Protein AF-A0A535X1U5-F1 (afdb_monomer_lite)

Foldseek 3Di:
DVCVVVPNLVVLLVVLVCCCVVPVLDLCVLQSLCVQLVSCVVVVNLVSNLVSLVSSCVNPVLSPSHPLCSLVSNLQSLLPDDDPVSLVSSVVSLVVSVVSPPDFLQSLLSSLVSQLSSCVVVVNLVSVQVSLVSSVVSQVDFAPDPVDRPHRHHDDDPVSNVVSVVSNVD

Secondary structure (DSSP, 8-state):
--SGGGT-HHHHHHHHHHHHHH-TTSHHHHHHHHHHHHHHHHTT-HHHHHHHHHHHHHH-TT-TTS-S-HHHHHHHHHHHSS-HHHHHHHHHHHHHHHHH----HHHHHHHHHHHHHHHHHTT-HHHHHHHHHHHHHHTT---SBTTBTTTT-----HHHHHHHHHHHH-

pLDDT: mean 93.16, std 9.83, range [46.88, 98.88]

Sequence (170 aa):
MALRDAGELGGAKELLNRVVSDYPKSMDSGFCLELLGDIGREEGSAEAAESNYREVISRWPDLNGTTGMVEVSLAEVLTESAGSDRHEEALRLLDSALKRGRMMNSDLFRWNIALAKVAEQLGDAETVSRAARTALSLTKVGPQFPRHPTVGLARPDAATVAWLEKAAAG

Structure (mmCIF, N/CA/C/O backbone):
data_AF-A0A535X1U5-F1
#
_entry.id   AF-A0A535X1U5-F1
#
loop_
_atom_site.group_PDB
_atom_site.id
_atom_site.type_symbol
_atom_site.label_atom_id
_atom_site.label_alt_id
_atom_site.label_comp_id
_atom_site.label_asym_id
_atom_site.label_entity_id
_atom_site.label_seq_id
_atom_site.pdbx_PDB_ins_code
_atom_site.Cartn_x
_atom_site.Cartn_y
_atom_site.Cartn_z
_atom_site.occupancy
_atom_site.B_iso_or_equiv
_atom_site.auth_seq_id
_atom_site.auth_comp_id
_atom_site.auth_asym_id
_atom_site.auth_atom_id
_atom_site.pdbx_PDB_model_num
ATOM 1 N N . MET A 1 1 ? -0.022 -12.589 -14.762 1.00 51.22 1 MET A N 1
ATOM 2 C CA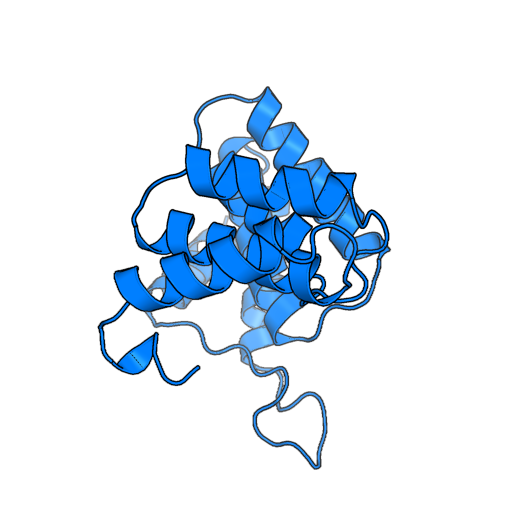 . MET A 1 1 ? 0.159 -13.401 -13.538 1.00 51.22 1 MET A CA 1
ATOM 3 C C . MET A 1 1 ? 0.252 -14.877 -13.917 1.00 51.22 1 MET A C 1
ATOM 5 O O . MET A 1 1 ? -0.724 -15.591 -13.800 1.00 51.22 1 MET A O 1
ATOM 9 N N . ALA A 1 2 ? 1.388 -15.306 -14.471 1.00 48.62 2 ALA A N 1
ATOM 10 C CA . ALA A 1 2 ? 1.659 -16.721 -14.779 1.00 48.62 2 ALA A CA 1
ATOM 11 C C . ALA A 1 2 ? 3.095 -17.107 -14.377 1.00 48.62 2 ALA A C 1
ATOM 13 O O . ALA A 1 2 ? 3.330 -18.219 -13.933 1.00 48.62 2 ALA A O 1
ATOM 14 N N . LEU A 1 3 ? 4.036 -16.154 -14.448 1.00 46.88 3 LEU A N 1
ATOM 15 C CA . LEU A 1 3 ? 5.414 -16.317 -13.962 1.00 46.88 3 LEU A CA 1
ATOM 16 C C . LEU A 1 3 ? 5.558 -16.073 -12.445 1.00 46.88 3 LEU A C 1
ATOM 18 O O . LEU A 1 3 ? 6.342 -16.753 -11.794 1.00 46.88 3 LEU A O 1
ATOM 22 N N . ARG A 1 4 ? 4.748 -15.162 -11.874 1.00 48.44 4 ARG A N 1
ATOM 23 C CA . ARG A 1 4 ? 4.672 -14.882 -10.422 1.00 48.44 4 ARG A CA 1
ATOM 24 C C . ARG A 1 4 ? 4.322 -16.133 -9.608 1.00 48.44 4 ARG A C 1
ATOM 26 O O . ARG A 1 4 ? 4.948 -16.395 -8.591 1.00 48.44 4 ARG A O 1
ATOM 33 N N . ASP A 1 5 ? 3.382 -16.933 -10.106 1.00 51.66 5 ASP A N 1
ATOM 34 C CA . ASP A 1 5 ? 2.904 -18.141 -9.421 1.00 51.66 5 ASP A CA 1
ATOM 35 C C . ASP A 1 5 ? 3.844 -19.348 -9.619 1.00 51.66 5 ASP A C 1
ATOM 37 O O . ASP A 1 5 ? 3.678 -20.374 -8.966 1.00 51.66 5 ASP A O 1
ATOM 41 N N . ALA A 1 6 ? 4.841 -19.231 -10.507 1.00 56.72 6 ALA A N 1
ATOM 42 C CA . ALA A 1 6 ? 5.782 -20.300 -10.845 1.00 56.72 6 ALA A CA 1
ATOM 43 C C . ALA A 1 6 ? 7.116 -20.228 -10.073 1.00 56.72 6 ALA A C 1
ATOM 45 O O . ALA A 1 6 ? 7.976 -21.077 -10.284 1.00 56.72 6 ALA A O 1
ATOM 46 N N . GLY A 1 7 ? 7.316 -19.230 -9.200 1.00 57.25 7 GLY A N 1
ATOM 47 C CA . GLY A 1 7 ? 8.591 -19.026 -8.494 1.00 57.25 7 GLY A CA 1
ATOM 48 C C . GLY A 1 7 ? 9.709 -18.429 -9.362 1.00 57.25 7 GLY A C 1
ATOM 49 O O . GLY A 1 7 ? 10.845 -18.319 -8.913 1.00 57.25 7 GLY A O 1
ATOM 50 N N . GLU A 1 8 ? 9.389 -17.987 -10.580 1.00 69.62 8 GLU A N 1
ATOM 51 C CA . GLU A 1 8 ? 10.330 -17.432 -11.564 1.00 69.62 8 GLU A CA 1
ATOM 52 C C . GLU A 1 8 ? 10.415 -15.897 -11.465 1.00 69.62 8 GLU A C 1
ATOM 54 O O . GLU A 1 8 ? 10.326 -15.173 -12.462 1.00 69.62 8 GLU A O 1
ATOM 59 N N . LEU A 1 9 ? 10.551 -15.371 -10.240 1.00 73.06 9 LEU A N 1
ATOM 60 C CA . LEU A 1 9 ? 10.621 -13.922 -9.995 1.00 73.06 9 LEU A CA 1
ATOM 61 C C . LEU A 1 9 ? 11.804 -13.276 -10.737 1.00 73.06 9 LEU A C 1
ATOM 63 O O . LEU A 1 9 ? 11.662 -12.179 -11.274 1.00 73.06 9 LEU A O 1
ATOM 67 N N . GLY A 1 10 ? 12.933 -13.984 -10.857 1.00 76.69 10 GLY A N 1
ATOM 68 C CA . GLY A 1 10 ? 14.096 -13.528 -11.624 1.00 76.69 10 GLY A CA 1
ATOM 69 C C . GLY A 1 10 ? 13.782 -13.305 -13.107 1.00 76.69 10 GLY A C 1
ATOM 70 O O . GLY A 1 10 ? 13.978 -12.203 -13.618 1.00 76.69 10 GLY A O 1
ATOM 71 N N . GLY A 1 11 ? 13.208 -14.309 -13.781 1.00 81.75 11 GLY A N 1
ATOM 72 C CA . GLY A 1 11 ? 12.826 -14.199 -15.194 1.00 81.75 11 GLY A CA 1
ATOM 73 C C . GLY A 1 11 ? 11.733 -13.154 -15.440 1.00 81.75 11 GLY A C 1
ATOM 74 O O . GLY A 1 11 ? 11.757 -12.447 -16.449 1.00 81.75 11 GLY A O 1
ATOM 75 N N . ALA A 1 12 ? 10.802 -12.984 -14.496 1.00 85.81 12 ALA A N 1
ATOM 76 C CA . ALA A 1 12 ? 9.814 -11.911 -14.559 1.00 85.81 12 ALA A CA 1
ATOM 77 C C . ALA A 1 12 ? 10.480 -10.524 -14.510 1.00 85.81 12 ALA A C 1
ATOM 79 O O . ALA A 1 12 ? 10.190 -9.684 -15.362 1.00 85.81 12 ALA A O 1
ATOM 80 N N . LYS A 1 13 ? 11.412 -10.292 -13.575 1.00 90.88 13 LYS A N 1
ATOM 81 C CA . LYS A 1 13 ? 12.150 -9.021 -13.478 1.00 90.88 13 LYS A CA 1
ATOM 82 C C . LYS A 1 13 ? 12.944 -8.723 -14.745 1.00 90.88 13 LYS A C 1
ATOM 84 O O . LYS A 1 13 ? 12.943 -7.580 -15.190 1.00 90.88 13 LYS A O 1
ATOM 89 N N . GLU A 1 14 ? 13.606 -9.712 -15.341 1.00 91.75 14 GLU A N 1
ATOM 90 C CA . GLU A 1 14 ? 14.359 -9.517 -16.590 1.00 91.75 14 GLU A CA 1
ATOM 91 C C . GLU A 1 14 ? 13.459 -9.048 -17.738 1.00 91.75 14 GLU A C 1
ATOM 93 O O . GLU A 1 14 ? 13.786 -8.082 -18.430 1.00 91.75 14 GLU A O 1
ATOM 98 N N . LEU A 1 15 ? 12.293 -9.678 -17.906 1.00 93.19 15 LEU A N 1
ATOM 99 C CA . LEU A 1 15 ? 11.327 -9.286 -18.932 1.00 93.19 15 LEU A CA 1
ATOM 100 C C . LEU A 1 15 ? 10.778 -7.875 -18.694 1.00 93.19 15 LEU A C 1
ATOM 102 O O . LEU A 1 15 ? 10.706 -7.087 -19.636 1.00 93.19 15 LEU A O 1
ATOM 106 N N . LEU A 1 16 ? 10.433 -7.539 -17.448 1.00 95.12 16 LEU A N 1
ATOM 107 C CA . LEU A 1 16 ? 9.940 -6.206 -17.090 1.00 95.12 16 LEU A CA 1
ATOM 108 C C . LEU A 1 16 ? 11.008 -5.132 -17.339 1.00 95.12 16 LEU A C 1
ATOM 110 O O . LEU A 1 16 ? 10.729 -4.134 -18.001 1.00 95.12 16 LEU A O 1
ATOM 114 N N . ASN A 1 17 ? 12.248 -5.365 -16.896 1.00 95.19 17 ASN A N 1
ATOM 115 C CA . ASN A 1 17 ? 13.371 -4.455 -17.138 1.00 95.19 17 ASN A CA 1
ATOM 116 C C . ASN A 1 17 ? 13.626 -4.243 -18.632 1.00 95.19 17 ASN A C 1
ATOM 118 O O . ASN A 1 17 ? 13.910 -3.126 -19.065 1.00 95.19 17 ASN A O 1
ATOM 122 N N . ARG A 1 18 ? 13.482 -5.297 -19.442 1.00 95.81 18 ARG A N 1
ATOM 123 C CA . ARG A 1 18 ? 13.617 -5.188 -20.893 1.00 95.81 18 ARG A CA 1
ATOM 124 C C . ARG A 1 18 ? 12.530 -4.306 -21.505 1.00 95.81 18 ARG A C 1
ATOM 126 O O . ARG A 1 18 ? 12.856 -3.476 -22.343 1.00 95.81 18 ARG A O 1
ATOM 133 N N . VAL A 1 19 ? 11.271 -4.419 -21.071 1.00 95.12 19 VAL A N 1
ATOM 134 C CA . VAL A 1 19 ? 10.199 -3.519 -21.543 1.00 95.12 19 VAL A CA 1
ATOM 135 C C . VAL A 1 19 ? 10.5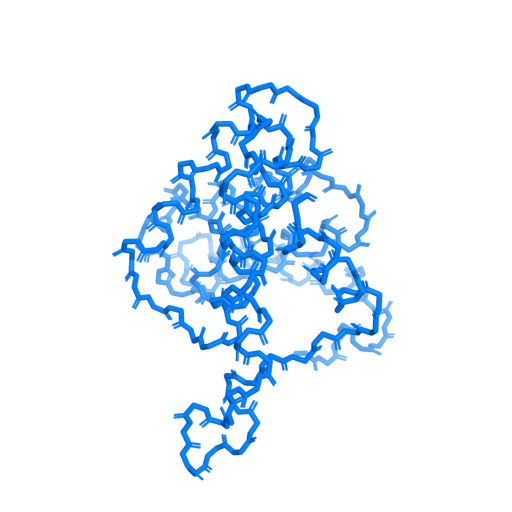11 -2.065 -21.186 1.00 95.12 19 VAL A C 1
ATOM 137 O O . VAL A 1 19 ? 10.402 -1.188 -22.043 1.00 95.12 19 VAL A O 1
ATOM 140 N N . VAL A 1 20 ? 10.956 -1.812 -19.953 1.00 95.38 20 VAL A N 1
ATOM 141 C CA . VAL A 1 20 ? 11.317 -0.464 -19.488 1.00 95.38 20 VAL A CA 1
ATOM 142 C C . VAL A 1 20 ? 12.496 0.117 -20.281 1.00 95.38 20 VAL A C 1
ATOM 144 O O . VAL A 1 20 ? 12.469 1.296 -20.633 1.00 95.38 20 VAL A O 1
ATOM 147 N N . SER A 1 21 ? 13.505 -0.696 -20.608 1.00 95.69 21 SER A N 1
ATOM 148 C CA . SER A 1 21 ? 14.686 -0.278 -21.377 1.00 95.69 21 SER A CA 1
ATOM 149 C C . SER A 1 21 ? 14.400 -0.087 -22.870 1.00 95.69 21 SER A C 1
ATOM 151 O O . SER A 1 21 ? 14.787 0.929 -23.447 1.00 95.69 21 SER A O 1
ATOM 153 N N . ASP A 1 22 ? 13.730 -1.049 -23.507 1.00 96.50 22 ASP A N 1
ATOM 154 C CA . ASP A 1 22 ? 13.500 -1.059 -24.957 1.00 96.50 22 ASP A CA 1
ATOM 155 C C . ASP A 1 22 ? 12.377 -0.078 -25.354 1.00 96.50 22 ASP A C 1
ATOM 157 O O . ASP A 1 22 ? 12.394 0.490 -26.449 1.00 96.50 22 ASP A O 1
ATOM 161 N N . TYR A 1 23 ? 11.416 0.168 -24.452 1.00 93.50 23 TYR A N 1
ATOM 162 C CA . TYR A 1 23 ? 10.224 0.986 -24.705 1.00 93.50 23 TYR A CA 1
ATOM 163 C C . TYR A 1 23 ? 9.930 2.002 -23.581 1.00 93.50 23 TYR A C 1
ATOM 165 O O . TYR A 1 23 ? 8.800 2.063 -23.083 1.00 93.50 23 TYR A O 1
ATOM 173 N N . PRO A 1 24 ? 10.877 2.887 -23.216 1.00 90.38 24 PRO A N 1
ATOM 174 C CA . PRO A 1 24 ? 10.814 3.697 -21.991 1.00 90.38 24 PRO A CA 1
ATOM 175 C C . PRO A 1 24 ? 9.652 4.697 -21.932 1.00 90.38 24 PRO A C 1
ATOM 177 O O . PRO A 1 24 ? 9.279 5.138 -20.848 1.00 90.38 24 PRO A O 1
ATOM 180 N N . LYS A 1 25 ? 9.077 5.063 -23.084 1.00 87.06 25 LYS A N 1
ATOM 181 C CA . LYS A 1 25 ? 7.955 6.013 -23.203 1.00 87.06 25 LYS A CA 1
ATOM 182 C C . LYS A 1 25 ? 6.598 5.341 -23.438 1.00 87.06 25 LYS A C 1
ATOM 184 O O . LYS A 1 25 ? 5.601 6.040 -23.596 1.00 87.06 25 LYS A O 1
ATOM 189 N N . SER A 1 26 ? 6.558 4.013 -23.540 1.00 89.44 26 SER A N 1
ATOM 190 C CA . SER A 1 26 ? 5.303 3.280 -23.722 1.00 89.44 26 SER A CA 1
ATOM 191 C C . SER A 1 26 ? 4.466 3.315 -22.441 1.00 89.44 26 SER A C 1
ATOM 193 O O . SER A 1 26 ? 5.021 3.392 -21.348 1.00 89.44 26 SER A O 1
ATOM 195 N N . MET A 1 27 ? 3.137 3.228 -22.557 1.00 83.69 27 MET A N 1
ATOM 196 C CA . MET A 1 27 ? 2.277 3.053 -21.375 1.00 83.69 27 MET A CA 1
ATOM 197 C C . MET A 1 27 ? 2.603 1.753 -20.627 1.00 83.69 27 MET A C 1
ATOM 199 O O . MET A 1 27 ? 2.559 1.735 -19.402 1.00 83.69 27 MET A O 1
ATOM 203 N N . ASP A 1 28 ? 3.018 0.707 -21.348 1.00 89.94 28 ASP A N 1
ATOM 204 C CA . ASP A 1 28 ? 3.424 -0.572 -20.756 1.00 89.94 28 ASP A CA 1
ATOM 205 C C . ASP A 1 28 ? 4.632 -0.424 -19.819 1.00 89.94 28 ASP A C 1
ATOM 207 O O . ASP A 1 28 ? 4.740 -1.155 -18.836 1.00 89.94 28 ASP A O 1
ATOM 211 N N . SER A 1 29 ? 5.513 0.551 -20.072 1.00 93.50 29 SER A N 1
ATOM 212 C CA . SER A 1 29 ? 6.644 0.873 -19.194 1.00 93.50 29 SER A CA 1
ATOM 213 C C . SER A 1 29 ? 6.183 1.312 -17.800 1.00 93.50 29 SER A C 1
ATOM 215 O O . SER A 1 29 ? 6.772 0.895 -16.805 1.00 93.50 29 SER A O 1
ATOM 217 N N . GLY A 1 30 ? 5.087 2.077 -17.706 1.00 94.12 30 GLY A N 1
ATOM 218 C CA . GLY A 1 30 ? 4.511 2.497 -16.426 1.00 94.12 30 GLY A CA 1
ATOM 219 C C . GLY A 1 30 ? 4.022 1.312 -15.599 1.00 94.12 30 GLY A C 1
ATOM 220 O O . GLY A 1 30 ? 4.381 1.187 -14.429 1.00 94.12 30 GLY A O 1
ATOM 221 N N . PHE A 1 31 ? 3.284 0.393 -16.226 1.00 95.06 31 PHE A N 1
ATOM 222 C CA . PHE A 1 31 ? 2.857 -0.844 -15.572 1.00 95.06 31 PHE A CA 1
ATOM 223 C C . PHE A 1 31 ? 4.040 -1.741 -15.188 1.00 95.06 31 PHE A C 1
ATOM 225 O O . PHE A 1 31 ? 4.050 -2.333 -14.112 1.00 95.06 31 PHE A O 1
ATOM 232 N N . CYS A 1 32 ? 5.065 -1.837 -16.040 1.00 96.56 32 CYS A N 1
ATOM 233 C CA . CYS A 1 32 ? 6.239 -2.658 -15.746 1.00 96.56 32 CYS A CA 1
ATOM 234 C C . CYS A 1 32 ? 7.046 -2.116 -14.562 1.00 96.56 32 CYS A C 1
ATOM 236 O O . CYS A 1 32 ? 7.487 -2.904 -13.729 1.00 96.56 32 CYS A O 1
ATOM 238 N N . LEU A 1 33 ? 7.209 -0.795 -14.461 1.00 97.00 33 LEU A N 1
ATOM 239 C CA . LEU A 1 33 ? 7.843 -0.155 -13.309 1.00 97.00 33 LEU A CA 1
ATOM 240 C C . LEU A 1 33 ? 7.027 -0.358 -12.027 1.00 97.00 33 LEU A C 1
ATOM 242 O O . LEU A 1 33 ? 7.601 -0.672 -10.991 1.00 97.00 33 LEU A O 1
ATOM 246 N N . GLU A 1 34 ? 5.697 -0.256 -12.088 1.00 97.25 34 GLU A N 1
ATOM 247 C CA . GLU A 1 34 ? 4.833 -0.584 -10.946 1.00 97.25 34 GLU A CA 1
ATOM 248 C C . GLU A 1 34 ? 5.056 -2.030 -10.472 1.00 97.25 34 GLU A C 1
ATOM 250 O O . GLU A 1 34 ? 5.320 -2.252 -9.292 1.00 97.25 34 GLU A O 1
ATOM 255 N N . LEU A 1 35 ? 5.061 -2.998 -11.395 1.00 96.31 35 LEU A N 1
ATOM 256 C CA . LEU A 1 35 ? 5.323 -4.404 -11.073 1.00 96.31 35 LEU A CA 1
ATOM 257 C C . LEU A 1 35 ? 6.735 -4.638 -10.519 1.00 96.31 35 LEU A C 1
ATOM 259 O O . LEU A 1 35 ? 6.908 -5.446 -9.611 1.00 96.31 35 LEU A O 1
ATOM 263 N N . LEU A 1 36 ? 7.751 -3.949 -11.042 1.00 96.94 36 LEU A N 1
ATOM 264 C CA . LEU A 1 36 ? 9.109 -3.994 -10.488 1.00 96.94 36 LEU A CA 1
ATOM 265 C C . LEU A 1 36 ? 9.142 -3.449 -9.055 1.00 96.94 36 LEU A C 1
ATOM 267 O O . LEU A 1 36 ? 9.848 -4.000 -8.209 1.00 96.94 36 LEU A O 1
ATOM 271 N N . GLY A 1 37 ? 8.352 -2.412 -8.772 1.00 96.88 37 GLY A N 1
ATOM 272 C CA . GLY A 1 37 ? 8.159 -1.896 -7.425 1.00 96.88 37 GLY A CA 1
ATOM 273 C C . GLY A 1 37 ? 7.479 -2.905 -6.495 1.00 96.88 37 GLY A C 1
ATOM 274 O O . GLY A 1 37 ? 7.931 -3.091 -5.363 1.00 96.88 37 GLY A O 1
ATOM 275 N N . ASP A 1 38 ? 6.431 -3.586 -6.966 1.00 95.69 38 ASP A N 1
ATOM 276 C CA . ASP A 1 38 ? 5.724 -4.624 -6.202 1.00 95.69 38 ASP A CA 1
ATOM 277 C C . ASP A 1 38 ? 6.660 -5.800 -5.882 1.00 95.69 38 ASP A C 1
ATOM 279 O O . ASP A 1 38 ? 6.725 -6.245 -4.737 1.00 95.69 38 ASP A O 1
ATOM 283 N N . ILE A 1 39 ? 7.456 -6.245 -6.859 1.00 94.31 39 ILE A N 1
ATOM 284 C CA . ILE A 1 39 ? 8.465 -7.294 -6.659 1.00 94.31 39 ILE A CA 1
ATOM 285 C C . ILE A 1 39 ? 9.523 -6.847 -5.643 1.00 94.31 39 ILE A C 1
ATOM 287 O O . ILE A 1 39 ? 9.880 -7.617 -4.756 1.00 94.31 39 ILE A O 1
ATOM 291 N N . GLY A 1 40 ? 9.996 -5.598 -5.727 1.00 93.75 40 GLY A N 1
ATOM 292 C CA . GLY A 1 40 ? 10.935 -5.043 -4.751 1.00 93.75 40 GLY A CA 1
ATOM 293 C C . GLY A 1 40 ? 10.400 -5.123 -3.319 1.00 93.75 40 GLY A C 1
ATOM 294 O O . GLY A 1 40 ? 11.138 -5.498 -2.411 1.00 93.75 40 GLY A O 1
ATOM 295 N N . ARG A 1 41 ? 9.101 -4.866 -3.116 1.00 92.81 41 ARG A N 1
ATOM 296 C CA . ARG A 1 41 ? 8.451 -5.039 -1.807 1.00 92.81 41 ARG A CA 1
ATOM 297 C C . ARG A 1 41 ? 8.369 -6.495 -1.372 1.00 92.81 41 ARG A C 1
ATOM 299 O O . ARG A 1 41 ? 8.663 -6.784 -0.218 1.00 92.81 41 ARG A O 1
ATOM 306 N N . GLU A 1 42 ? 7.969 -7.394 -2.271 1.00 90.50 42 GLU A N 1
ATOM 307 C CA . GLU A 1 42 ? 7.888 -8.834 -1.983 1.00 90.50 42 GLU A CA 1
ATOM 308 C C . GLU A 1 42 ? 9.264 -9.410 -1.584 1.00 90.50 42 GLU A C 1
ATOM 310 O O . GLU A 1 42 ? 9.342 -10.281 -0.720 1.00 90.50 42 GLU A O 1
ATOM 315 N N . GLU A 1 43 ? 10.355 -8.879 -2.145 1.00 91.00 43 GLU A N 1
ATOM 316 C CA . GLU A 1 43 ? 11.740 -9.240 -1.805 1.00 91.00 43 GLU A CA 1
ATOM 317 C C . GLU A 1 43 ? 12.294 -8.508 -0.563 1.00 91.00 43 GLU A C 1
ATOM 319 O O . GLU A 1 43 ? 13.420 -8.776 -0.142 1.00 91.00 43 GLU A O 1
ATOM 324 N N . GLY A 1 44 ? 11.538 -7.575 0.026 1.00 90.94 44 GLY A N 1
ATOM 325 C CA . GLY A 1 44 ? 11.979 -6.762 1.164 1.00 90.94 44 GLY A CA 1
ATOM 326 C C . GLY A 1 44 ? 12.975 -5.646 0.815 1.00 90.94 44 GLY A C 1
ATOM 327 O O . GLY A 1 44 ? 13.587 -5.074 1.714 1.00 90.94 44 GLY A O 1
ATOM 328 N N . SER A 1 45 ? 13.144 -5.310 -0.468 1.00 94.56 45 SER A N 1
ATOM 329 C CA . SER A 1 45 ? 13.961 -4.178 -0.921 1.00 94.56 45 SER A CA 1
ATOM 330 C C . SER A 1 45 ? 13.116 -2.904 -1.021 1.00 94.56 45 SER A C 1
ATOM 332 O O . SER A 1 45 ? 12.574 -2.561 -2.078 1.00 94.56 45 SER A O 1
ATOM 334 N N . ALA A 1 46 ? 13.019 -2.183 0.098 1.00 95.12 46 ALA A N 1
ATOM 335 C CA . ALA A 1 46 ? 12.287 -0.920 0.186 1.00 95.12 46 ALA A CA 1
ATOM 336 C C . ALA A 1 46 ? 12.842 0.143 -0.779 1.00 95.12 46 ALA A C 1
ATOM 338 O O . ALA A 1 46 ? 12.073 0.873 -1.402 1.00 95.12 46 ALA A O 1
ATOM 339 N N . GLU A 1 47 ? 14.162 0.194 -0.971 1.00 96.44 47 GLU A N 1
ATOM 340 C CA . GLU A 1 47 ? 14.814 1.156 -1.862 1.00 96.44 47 GLU A CA 1
ATOM 341 C C . GLU A 1 47 ? 14.448 0.913 -3.330 1.00 96.44 47 GLU A C 1
ATOM 343 O O . GLU A 1 47 ? 14.134 1.857 -4.059 1.00 96.44 47 GLU A O 1
ATOM 348 N N . ALA A 1 48 ? 14.457 -0.351 -3.769 1.00 95.88 48 ALA A N 1
ATOM 349 C CA . ALA A 1 48 ? 14.071 -0.704 -5.131 1.00 95.88 48 ALA A CA 1
ATOM 350 C C . ALA A 1 48 ? 12.584 -0.417 -5.372 1.00 95.88 48 ALA A C 1
ATOM 352 O O . ALA A 1 48 ? 12.220 0.111 -6.425 1.00 95.88 48 ALA A O 1
ATOM 353 N N . ALA A 1 49 ? 11.733 -0.723 -4.391 1.00 97.88 49 ALA A N 1
ATOM 354 C CA . ALA A 1 49 ? 10.314 -0.412 -4.450 1.00 97.88 49 ALA A CA 1
ATOM 355 C C . ALA A 1 49 ? 10.071 1.098 -4.593 1.00 97.88 49 ALA A C 1
ATOM 357 O O . ALA A 1 49 ? 9.426 1.539 -5.545 1.00 97.88 49 ALA A O 1
ATOM 358 N N . GLU A 1 50 ? 10.646 1.895 -3.689 1.00 98.44 50 GLU A N 1
ATOM 359 C CA . GLU A 1 50 ? 10.523 3.352 -3.695 1.00 98.44 50 GLU A CA 1
ATOM 360 C C . GLU A 1 50 ? 11.008 3.958 -5.017 1.00 98.44 50 GLU A C 1
ATOM 362 O O . GLU A 1 50 ? 10.290 4.760 -5.618 1.00 98.44 50 GLU A O 1
ATOM 367 N N . SER A 1 51 ? 12.189 3.553 -5.501 1.00 98.31 51 SER A N 1
ATOM 368 C CA . SER A 1 51 ? 12.755 4.073 -6.751 1.00 98.31 51 SER A CA 1
ATOM 369 C C . SER A 1 51 ? 11.812 3.858 -7.935 1.00 98.31 51 SER A C 1
ATOM 371 O O . SER A 1 51 ? 11.530 4.799 -8.678 1.00 98.31 51 SER A O 1
ATOM 373 N N . ASN A 1 52 ? 11.284 2.641 -8.091 1.00 98.25 52 ASN A N 1
ATOM 374 C CA . ASN A 1 52 ? 10.386 2.309 -9.195 1.00 98.25 52 ASN A CA 1
ATOM 375 C C . ASN A 1 52 ? 9.054 3.069 -9.104 1.00 98.25 52 ASN A C 1
ATOM 377 O O . ASN A 1 52 ? 8.616 3.657 -10.093 1.00 98.25 52 ASN A O 1
ATOM 381 N N . TYR A 1 53 ? 8.422 3.136 -7.926 1.00 98.50 53 TYR A N 1
ATOM 382 C CA . TYR A 1 53 ? 7.165 3.880 -7.777 1.00 98.50 53 TYR A CA 1
ATOM 383 C C . TYR A 1 53 ? 7.337 5.382 -8.015 1.00 98.50 53 TYR A C 1
ATOM 385 O O . TYR A 1 53 ? 6.491 6.008 -8.659 1.00 98.50 53 TYR A O 1
ATOM 393 N N . ARG A 1 54 ? 8.441 5.975 -7.540 1.00 98.44 54 ARG A N 1
ATOM 394 C CA . ARG A 1 54 ? 8.751 7.385 -7.814 1.00 98.44 54 ARG A CA 1
ATOM 395 C C . ARG A 1 54 ? 8.961 7.637 -9.303 1.00 98.44 54 ARG A C 1
ATOM 397 O O . ARG A 1 54 ? 8.497 8.657 -9.811 1.00 98.44 54 ARG A O 1
ATOM 404 N N . GLU A 1 55 ? 9.609 6.715 -10.011 1.00 97.31 55 GLU A N 1
ATOM 405 C CA . GLU A 1 55 ? 9.788 6.809 -11.461 1.00 97.31 55 GLU A CA 1
ATOM 406 C C . GLU A 1 55 ? 8.445 6.780 -12.201 1.00 97.31 55 GLU A C 1
ATOM 408 O O . GLU A 1 55 ? 8.228 7.598 -13.100 1.00 97.31 55 GLU A O 1
ATOM 413 N N . VAL A 1 56 ? 7.510 5.923 -11.771 1.00 97.12 56 VAL A N 1
ATOM 414 C CA . VAL A 1 56 ? 6.144 5.899 -12.314 1.00 97.12 56 VAL A CA 1
ATOM 415 C C . VAL A 1 56 ? 5.443 7.242 -12.110 1.00 97.12 56 VAL A C 1
ATOM 417 O O . VAL A 1 56 ? 4.973 7.830 -13.082 1.00 97.12 56 VAL A O 1
ATOM 420 N N . ILE A 1 57 ? 5.411 7.760 -10.878 1.00 96.94 57 ILE A N 1
ATOM 421 C CA . ILE A 1 57 ? 4.748 9.038 -10.554 1.00 96.94 57 ILE A CA 1
ATOM 422 C C . ILE A 1 57 ? 5.377 10.200 -11.337 1.00 96.94 57 ILE A C 1
ATOM 424 O O . ILE A 1 57 ? 4.670 11.099 -11.795 1.00 96.94 57 ILE A O 1
ATOM 428 N N . SER A 1 58 ? 6.699 10.178 -11.524 1.00 95.94 58 SER A N 1
ATOM 429 C CA . SER A 1 58 ? 7.421 11.209 -12.271 1.00 95.94 58 SER A CA 1
ATOM 430 C C . SER A 1 58 ? 7.096 11.196 -13.767 1.00 95.94 58 SER A C 1
ATOM 432 O O . SER A 1 58 ? 6.932 12.262 -14.362 1.00 95.94 58 SER A O 1
ATOM 434 N N . ARG A 1 59 ? 7.005 10.013 -14.387 1.00 94.19 59 ARG A N 1
ATOM 435 C CA . ARG A 1 59 ? 6.785 9.870 -15.837 1.00 94.19 59 ARG A CA 1
ATOM 436 C C . ARG A 1 59 ? 5.310 9.908 -16.235 1.00 94.19 59 ARG A C 1
ATOM 438 O O . ARG A 1 59 ? 4.992 10.439 -17.299 1.00 94.19 59 ARG A O 1
ATOM 445 N N . TRP A 1 60 ? 4.427 9.386 -15.387 1.00 93.62 60 TRP A N 1
ATOM 446 C CA . TRP A 1 60 ? 2.981 9.310 -15.606 1.00 93.62 60 TRP A CA 1
ATOM 447 C C . TRP A 1 60 ? 2.228 9.898 -14.405 1.00 93.62 60 TRP A C 1
ATOM 449 O O . TRP A 1 60 ? 1.634 9.160 -13.624 1.00 93.62 60 TRP A O 1
ATOM 459 N N . PRO A 1 61 ? 2.199 11.232 -14.238 1.00 92.88 61 PRO A N 1
ATOM 460 C CA . PRO A 1 61 ? 1.558 11.872 -13.081 1.00 92.88 61 PRO A CA 1
ATOM 461 C C . PRO A 1 61 ? 0.033 11.660 -13.022 1.00 92.88 61 PRO A C 1
ATOM 463 O O . PRO A 1 61 ? -0.592 11.815 -11.968 1.00 92.88 61 PRO A O 1
ATOM 466 N N . ASP A 1 62 ? -0.598 11.303 -14.144 1.00 91.38 62 ASP A N 1
ATOM 467 C CA . ASP A 1 62 ? -2.009 10.912 -14.198 1.00 91.38 62 ASP A CA 1
ATOM 468 C C . ASP A 1 62 ? -2.248 9.436 -13.806 1.00 91.38 62 ASP A C 1
ATOM 470 O O . ASP A 1 62 ? -3.397 9.062 -13.547 1.00 91.38 62 ASP A O 1
ATOM 474 N N . LEU A 1 63 ? -1.169 8.650 -13.689 1.00 93.19 63 LEU A N 1
ATOM 475 C CA . LEU A 1 63 ? -1.119 7.206 -13.452 1.00 93.19 63 LEU A CA 1
ATOM 476 C C . LEU A 1 63 ? -1.866 6.377 -14.512 1.00 93.19 63 LEU A C 1
ATOM 478 O O . LEU A 1 63 ? -2.239 5.227 -14.267 1.00 93.19 63 LEU A O 1
ATOM 482 N N . ASN A 1 64 ? -2.093 6.934 -15.704 1.00 89.12 64 ASN A N 1
ATOM 483 C CA . ASN A 1 64 ? -2.672 6.183 -16.811 1.00 89.12 64 ASN A CA 1
ATOM 484 C C . ASN A 1 64 ? -1.702 5.085 -17.276 1.00 89.12 64 ASN A C 1
ATOM 486 O O . ASN A 1 64 ? -0.502 5.312 -17.401 1.00 89.12 64 ASN A O 1
ATOM 490 N N . GLY A 1 65 ? -2.234 3.891 -17.548 1.00 87.31 65 GLY A N 1
ATOM 491 C CA . GLY A 1 65 ? -1.414 2.723 -17.890 1.00 87.31 65 GLY A CA 1
ATOM 492 C C . GLY A 1 65 ? -0.831 1.987 -16.680 1.00 87.31 65 GLY A C 1
ATOM 493 O O . GLY A 1 65 ? 0.025 1.138 -16.862 1.00 87.31 65 GLY A O 1
ATOM 494 N N . THR A 1 66 ? -1.297 2.283 -15.464 1.00 93.56 66 THR A N 1
ATOM 495 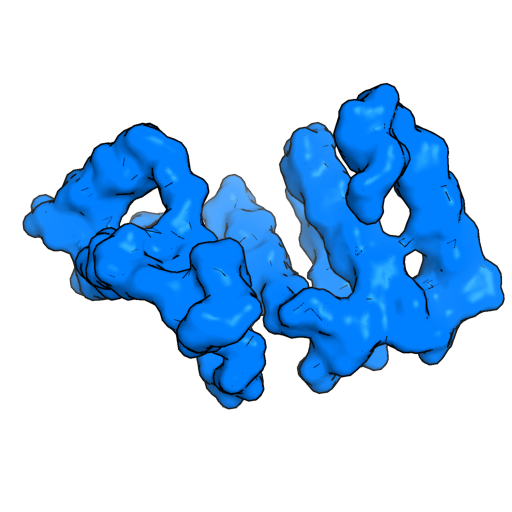C CA . THR A 1 66 ? -0.950 1.573 -14.215 1.00 93.56 66 THR A CA 1
ATOM 496 C C . THR A 1 66 ? -2.226 1.032 -13.560 1.00 93.56 66 THR A C 1
ATOM 498 O O . THR A 1 66 ? -3.327 1.254 -14.077 1.00 93.56 66 THR A O 1
ATOM 501 N N . THR A 1 67 ? -2.130 0.374 -12.401 1.00 93.25 67 THR A N 1
ATOM 502 C CA . THR A 1 67 ? -3.331 0.050 -11.605 1.00 93.25 67 THR A CA 1
ATOM 503 C C . THR A 1 67 ? -3.997 1.290 -10.991 1.00 93.25 67 THR A C 1
ATOM 505 O O . THR A 1 67 ? -5.140 1.222 -10.544 1.00 93.25 67 THR A O 1
ATOM 508 N N . GLY A 1 68 ? -3.297 2.430 -10.959 1.00 94.75 68 GLY A N 1
ATOM 509 C CA . GLY A 1 68 ? -3.714 3.637 -10.248 1.00 94.75 68 GLY A CA 1
ATOM 510 C C . GLY A 1 68 ? -3.405 3.617 -8.747 1.00 94.75 68 GLY A C 1
ATOM 511 O O . GLY A 1 68 ? -3.718 4.593 -8.070 1.00 94.75 68 GLY A O 1
ATOM 512 N N . MET A 1 69 ? -2.777 2.552 -8.228 1.00 97.25 69 MET A N 1
ATOM 513 C CA . MET A 1 69 ? -2.474 2.370 -6.798 1.00 97.25 69 MET A CA 1
ATOM 514 C C . MET A 1 69 ? -1.021 2.667 -6.413 1.00 97.25 69 MET A C 1
ATOM 516 O O . MET A 1 69 ? -0.648 2.502 -5.253 1.00 97.25 69 MET A O 1
ATOM 520 N N . VAL A 1 70 ? -0.208 3.155 -7.349 1.00 97.88 70 VAL A N 1
ATOM 521 C CA . VAL A 1 70 ? 1.225 3.444 -7.156 1.00 97.88 70 VAL A CA 1
ATOM 522 C C . VAL A 1 70 ? 1.476 4.396 -5.980 1.00 97.88 70 VAL A C 1
ATOM 524 O O . VAL A 1 70 ? 2.380 4.165 -5.183 1.00 97.88 70 VAL A O 1
ATOM 527 N N . GLU A 1 71 ? 0.652 5.439 -5.828 1.00 98.31 71 GLU A N 1
ATOM 528 C CA . GLU A 1 71 ? 0.739 6.385 -4.703 1.00 98.31 71 GLU A CA 1
ATOM 529 C C . GLU A 1 71 ? 0.500 5.682 -3.351 1.00 98.31 71 GLU A C 1
ATOM 531 O O . GLU A 1 71 ? 1.208 5.950 -2.383 1.00 98.31 71 GLU A O 1
ATOM 536 N N . VAL A 1 72 ? -0.440 4.729 -3.293 1.00 98.62 72 VAL A N 1
ATOM 537 C CA . VAL A 1 72 ? -0.713 3.921 -2.090 1.00 98.62 72 VAL A CA 1
ATOM 538 C C . VAL A 1 72 ? 0.431 2.944 -1.817 1.00 98.62 72 VAL A C 1
ATOM 540 O O . VAL A 1 72 ? 0.874 2.831 -0.677 1.00 98.62 72 VAL A O 1
ATOM 543 N N . SER A 1 73 ? 0.958 2.277 -2.849 1.00 98.56 73 SER A N 1
ATOM 544 C CA . SER A 1 73 ? 2.123 1.392 -2.717 1.00 98.56 73 SER A CA 1
ATOM 545 C C . SER A 1 73 ? 3.362 2.137 -2.210 1.00 98.56 73 SER A C 1
ATOM 547 O O . SER A 1 73 ? 4.049 1.632 -1.324 1.00 98.56 73 SER A O 1
ATOM 549 N N . LEU A 1 74 ? 3.631 3.347 -2.712 1.00 98.75 74 LEU A N 1
ATOM 550 C CA . LEU A 1 74 ? 4.737 4.173 -2.225 1.00 98.75 74 LEU A CA 1
ATOM 551 C C . LEU A 1 74 ? 4.507 4.632 -0.778 1.00 98.75 74 LEU A C 1
ATOM 553 O O . LEU A 1 74 ? 5.431 4.574 0.029 1.00 98.75 74 LEU A O 1
ATOM 557 N N . ALA A 1 75 ? 3.283 5.034 -0.424 1.00 98.69 75 ALA A N 1
ATOM 558 C CA . ALA A 1 75 ? 2.950 5.405 0.950 1.00 98.69 75 ALA A CA 1
ATOM 559 C C . ALA A 1 75 ? 3.193 4.252 1.942 1.00 98.69 75 ALA A C 1
ATOM 561 O O . ALA A 1 75 ? 3.715 4.482 3.031 1.00 98.69 75 ALA A O 1
ATOM 562 N N . GLU A 1 76 ? 2.868 3.012 1.566 1.00 98.44 76 GLU A N 1
ATOM 563 C CA . GLU A 1 76 ? 3.144 1.822 2.383 1.00 98.44 76 GLU A CA 1
ATOM 564 C C . GLU A 1 76 ? 4.653 1.635 2.623 1.00 98.44 76 GLU A C 1
ATOM 566 O O . GLU A 1 76 ? 5.065 1.478 3.771 1.00 98.44 76 GLU A O 1
ATOM 571 N N . VAL A 1 77 ? 5.485 1.752 1.579 1.00 98.25 77 VAL A N 1
ATOM 572 C CA . VAL A 1 77 ? 6.958 1.654 1.693 1.00 98.25 77 VAL A CA 1
ATOM 573 C C . VAL A 1 77 ? 7.535 2.748 2.599 1.00 98.25 77 VAL A C 1
ATOM 575 O O . VAL A 1 77 ? 8.384 2.487 3.454 1.00 98.25 77 VAL A O 1
ATOM 578 N N . LEU A 1 78 ? 7.060 3.984 2.440 1.00 98.44 78 LEU A N 1
ATOM 579 C CA . LEU A 1 78 ? 7.506 5.113 3.258 1.00 98.44 78 LEU A CA 1
ATOM 580 C C . LEU A 1 78 ? 7.055 4.988 4.720 1.00 98.44 78 LEU A C 1
ATOM 582 O O . LEU A 1 78 ? 7.780 5.418 5.612 1.00 98.44 78 LEU A O 1
ATOM 586 N N . THR A 1 79 ? 5.897 4.371 4.973 1.00 98.25 79 THR A N 1
ATOM 587 C CA . THR A 1 79 ? 5.382 4.121 6.331 1.00 98.25 79 THR A CA 1
ATOM 588 C C . THR A 1 79 ? 6.231 3.101 7.088 1.00 98.25 79 THR A C 1
ATOM 590 O O . THR A 1 79 ? 6.447 3.250 8.287 1.00 98.25 79 THR A O 1
ATOM 593 N N . GLU A 1 80 ? 6.736 2.079 6.394 1.00 95.69 80 GLU A N 1
ATOM 594 C CA . GLU A 1 80 ? 7.622 1.057 6.971 1.00 95.69 80 GLU A CA 1
ATOM 595 C C . GLU A 1 80 ? 9.039 1.591 7.253 1.00 95.69 80 GLU A C 1
ATOM 597 O O . GLU A 1 80 ? 9.788 1.009 8.039 1.00 95.69 80 GLU A O 1
ATOM 602 N N . SER A 1 81 ? 9.403 2.722 6.647 1.00 91.88 81 SER A N 1
ATOM 603 C CA . SER A 1 81 ? 10.674 3.402 6.884 1.00 91.88 81 SER A CA 1
ATOM 604 C C . SER A 1 81 ? 10.629 4.292 8.131 1.00 91.88 81 SER A C 1
ATOM 606 O O . SER A 1 81 ? 9.591 4.837 8.497 1.00 91.88 81 SER A O 1
ATOM 608 N N . ALA A 1 82 ? 11.781 4.510 8.769 1.00 87.44 82 ALA A N 1
ATOM 609 C CA . ALA A 1 82 ? 11.889 5.467 9.869 1.00 87.44 82 ALA A CA 1
ATOM 610 C C . ALA A 1 82 ? 11.936 6.922 9.360 1.00 87.44 82 ALA A C 1
ATOM 612 O O . ALA A 1 82 ? 12.642 7.222 8.393 1.00 87.44 82 ALA A O 1
ATOM 613 N N . GLY A 1 83 ? 11.249 7.827 10.066 1.00 93.06 83 GLY A N 1
ATOM 614 C CA . GLY A 1 83 ? 11.364 9.281 9.897 1.00 93.06 83 GLY A CA 1
ATOM 615 C C . GLY A 1 83 ? 10.027 9.990 9.664 1.00 93.06 83 GLY A C 1
ATOM 616 O O . GLY A 1 83 ? 9.301 9.653 8.733 1.00 93.06 83 GLY A O 1
ATOM 617 N N . SER A 1 84 ? 9.756 11.030 10.463 1.00 92.12 84 SER A N 1
ATOM 618 C CA . SER A 1 84 ? 8.511 11.818 10.395 1.00 92.12 84 SER A CA 1
ATOM 619 C C . SER A 1 84 ? 8.256 12.390 8.998 1.00 92.12 84 SER A C 1
ATOM 621 O O . SER A 1 84 ? 7.147 12.282 8.488 1.00 92.12 84 SER A O 1
ATOM 623 N N . ASP A 1 85 ? 9.290 12.905 8.324 1.00 97.06 85 ASP A N 1
ATOM 624 C CA . ASP A 1 85 ? 9.160 13.480 6.977 1.00 97.06 85 ASP A CA 1
ATOM 625 C C . ASP A 1 85 ? 8.639 12.460 5.949 1.00 97.06 85 ASP A C 1
ATOM 627 O O . ASP A 1 85 ? 7.856 12.806 5.059 1.00 97.06 85 ASP A O 1
ATOM 631 N N . ARG A 1 86 ? 9.044 11.188 6.082 1.00 97.81 86 ARG A N 1
ATOM 632 C CA . ARG A 1 86 ? 8.581 10.096 5.211 1.00 97.81 86 ARG A CA 1
ATOM 633 C C . ARG A 1 86 ? 7.133 9.729 5.509 1.00 97.81 86 ARG A C 1
ATOM 635 O O . ARG A 1 86 ? 6.367 9.481 4.582 1.00 97.81 86 ARG A O 1
ATOM 642 N N . HIS A 1 87 ? 6.735 9.741 6.779 1.00 98.44 87 HIS A N 1
ATOM 643 C CA . HIS A 1 87 ? 5.348 9.498 7.190 1.00 98.44 87 HIS A CA 1
ATOM 644 C C . HIS A 1 87 ? 4.416 10.628 6.741 1.00 98.44 87 HIS A C 1
ATOM 646 O O . HIS A 1 87 ? 3.327 10.375 6.229 1.00 98.44 87 HIS A O 1
ATOM 652 N N . GLU A 1 88 ? 4.859 11.880 6.825 1.00 98.19 88 GLU A N 1
ATOM 653 C CA . GLU A 1 88 ? 4.125 13.018 6.269 1.00 98.19 88 GLU A CA 1
ATOM 654 C C . GLU A 1 88 ? 4.001 12.938 4.743 1.00 98.19 88 GLU A C 1
ATOM 656 O O . GLU A 1 88 ? 2.951 13.253 4.178 1.00 98.19 88 GLU A O 1
ATOM 661 N N . GLU A 1 89 ? 5.056 12.502 4.050 1.00 98.56 89 GLU A N 1
ATOM 662 C CA . GLU A 1 89 ? 4.991 12.254 2.611 1.00 98.56 89 GLU A CA 1
ATOM 663 C C . GLU A 1 89 ? 4.003 11.132 2.269 1.00 98.56 89 GLU A C 1
ATOM 665 O O . GLU A 1 89 ? 3.175 11.315 1.374 1.00 98.56 89 GLU A O 1
ATOM 670 N N . ALA A 1 90 ? 4.030 10.018 3.001 1.00 98.75 90 ALA A N 1
ATOM 671 C CA . ALA A 1 90 ? 3.063 8.937 2.845 1.00 98.75 90 ALA A CA 1
ATOM 672 C C . ALA A 1 90 ? 1.622 9.449 2.997 1.00 98.75 90 ALA A C 1
ATOM 674 O O . ALA A 1 90 ? 0.768 9.142 2.164 1.00 98.75 90 ALA A O 1
ATOM 675 N N . LEU A 1 91 ? 1.354 10.308 3.986 1.00 98.44 91 LEU A N 1
ATOM 676 C CA . LEU A 1 91 ? 0.035 10.916 4.161 1.00 98.44 91 LEU A CA 1
ATOM 677 C C . LEU A 1 91 ? -0.369 11.801 2.967 1.00 98.44 91 LEU A C 1
ATOM 679 O O . LEU A 1 91 ? -1.507 11.717 2.500 1.00 98.44 91 LEU A O 1
ATOM 683 N N . ARG A 1 92 ? 0.558 12.604 2.421 1.00 98.62 92 ARG A N 1
ATOM 684 C CA . ARG A 1 92 ? 0.313 13.410 1.206 1.00 98.62 92 ARG A CA 1
ATOM 685 C C . ARG A 1 92 ? 0.006 12.541 -0.017 1.00 98.62 92 ARG A C 1
ATOM 687 O O . ARG A 1 92 ? -0.873 12.889 -0.803 1.00 98.62 92 ARG A O 1
ATOM 694 N N . LEU A 1 93 ? 0.701 11.416 -0.176 1.00 98.69 93 LEU A N 1
ATOM 695 C CA . LEU A 1 93 ? 0.452 10.464 -1.262 1.00 98.69 93 LEU A CA 1
ATOM 696 C C . LEU A 1 93 ? -0.930 9.814 -1.137 1.00 98.69 93 LEU A C 1
ATOM 698 O O . LEU A 1 93 ? -1.651 9.721 -2.130 1.00 98.69 93 LEU A O 1
ATOM 702 N N . LEU A 1 94 ? -1.338 9.424 0.075 1.00 98.75 94 LEU A N 1
ATOM 703 C CA . LEU A 1 94 ? -2.672 8.869 0.322 1.00 98.75 94 LEU A CA 1
ATOM 704 C C . LEU A 1 94 ? -3.785 9.890 0.041 1.00 98.75 94 LEU A C 1
ATOM 706 O O . LEU A 1 94 ? -4.808 9.522 -0.540 1.00 98.75 94 LEU A O 1
ATOM 710 N N . ASP A 1 95 ? -3.590 11.160 0.400 1.00 98.50 95 ASP A N 1
ATOM 711 C CA . ASP A 1 95 ? -4.518 12.246 0.060 1.00 98.50 95 ASP A CA 1
ATOM 712 C C . ASP A 1 95 ? -4.605 12.474 -1.462 1.00 98.50 95 ASP A C 1
ATOM 714 O O . ASP A 1 95 ? -5.706 12.580 -2.011 1.00 98.50 95 ASP A O 1
ATOM 718 N N . SER A 1 96 ? -3.467 12.461 -2.167 1.00 97.81 96 SER A N 1
ATOM 719 C CA . SER A 1 96 ? -3.416 12.533 -3.638 1.00 97.81 96 SER A CA 1
ATOM 720 C C . SER A 1 96 ? -4.193 11.383 -4.293 1.00 97.81 96 SER A C 1
ATOM 722 O O . SER A 1 96 ? -5.073 11.618 -5.129 1.00 97.81 96 SER A O 1
ATOM 724 N N . ALA A 1 97 ? -3.949 10.147 -3.845 1.00 97.62 97 ALA A N 1
ATOM 725 C CA . ALA A 1 97 ? -4.628 8.955 -4.347 1.00 97.62 97 ALA A CA 1
ATOM 726 C C . ALA A 1 97 ? -6.151 9.038 -4.151 1.00 97.62 97 ALA A C 1
ATOM 728 O O . ALA A 1 97 ? -6.925 8.728 -5.063 1.00 97.62 97 ALA A O 1
ATOM 729 N N . LEU A 1 98 ? -6.599 9.510 -2.981 1.00 97.44 98 LEU A N 1
ATOM 730 C CA . LEU A 1 98 ? -8.021 9.686 -2.687 1.00 97.44 98 LEU A CA 1
ATOM 731 C C . LEU A 1 98 ? -8.664 10.740 -3.599 1.00 97.44 98 LEU A C 1
ATOM 733 O O . LEU A 1 98 ? -9.735 10.493 -4.156 1.00 97.44 98 LEU A O 1
ATOM 737 N N . LYS A 1 99 ? -7.999 11.883 -3.811 1.00 96.38 99 LYS A N 1
ATOM 738 C CA . LYS A 1 99 ? -8.472 12.955 -4.708 1.00 96.38 99 LYS A CA 1
ATOM 739 C C . LYS A 1 99 ? -8.595 12.504 -6.162 1.00 96.38 99 LYS A C 1
ATOM 741 O O . LYS A 1 99 ? -9.462 13.001 -6.878 1.00 96.38 99 LYS A O 1
ATOM 746 N N . ARG A 1 100 ? -7.764 11.554 -6.600 1.00 93.06 100 ARG A N 1
ATOM 747 C CA . ARG A 1 100 ? -7.825 10.978 -7.951 1.00 93.06 100 ARG A CA 1
ATOM 748 C C . ARG A 1 100 ? -9.098 10.153 -8.185 1.00 93.06 100 ARG A C 1
ATOM 750 O O . ARG A 1 100 ? -9.574 10.093 -9.317 1.00 93.06 100 ARG A O 1
ATOM 757 N N . GLY A 1 101 ? -9.655 9.539 -7.137 1.00 90.00 101 GLY A N 1
ATOM 758 C CA . GLY A 1 101 ? -11.017 8.990 -7.131 1.00 90.00 101 GLY A CA 1
ATOM 759 C C . GLY A 1 101 ? -11.262 7.752 -8.005 1.00 90.00 101 GLY A C 1
ATOM 760 O O . GLY A 1 101 ? -12.386 7.550 -8.457 1.00 90.00 101 GLY A O 1
ATOM 761 N N . ARG A 1 102 ? -10.236 6.929 -8.274 1.00 88.25 102 ARG A N 1
ATOM 762 C CA . ARG A 1 102 ? -10.333 5.740 -9.158 1.00 88.25 102 ARG A CA 1
ATOM 763 C C . ARG A 1 102 ? -10.351 4.386 -8.429 1.00 88.25 102 ARG A C 1
ATOM 765 O O . ARG A 1 102 ? -10.338 3.352 -9.086 1.00 88.25 102 ARG A O 1
ATOM 772 N N . MET A 1 103 ? -10.375 4.393 -7.098 1.00 94.62 103 MET A N 1
ATOM 773 C CA . MET A 1 103 ? -10.255 3.193 -6.261 1.00 94.62 103 MET A CA 1
ATOM 774 C C . MET A 1 103 ? -11.552 2.376 -6.199 1.00 94.62 103 MET A C 1
ATOM 776 O O . MET A 1 103 ? -12.631 2.925 -5.974 1.00 94.62 103 MET A O 1
ATOM 780 N N . MET A 1 104 ? -11.439 1.052 -6.334 1.00 94.75 104 MET A N 1
ATOM 781 C CA . MET A 1 104 ? -12.516 0.113 -6.006 1.00 94.75 104 MET A CA 1
ATOM 782 C C . MET A 1 104 ? -12.627 -0.095 -4.487 1.00 94.75 104 MET A C 1
ATOM 784 O O . MET A 1 104 ? -11.758 0.312 -3.722 1.00 94.75 104 MET A O 1
ATOM 788 N N . ASN A 1 105 ? -13.662 -0.793 -4.019 1.00 96.19 105 ASN A N 1
ATOM 789 C CA . ASN A 1 105 ? -13.854 -1.102 -2.596 1.00 96.19 105 ASN A CA 1
ATOM 790 C C . AS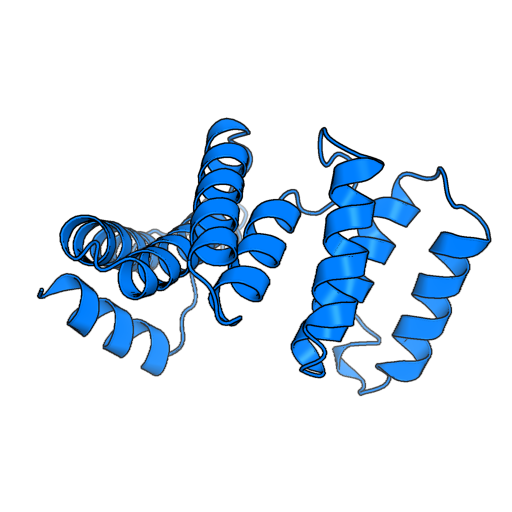N A 1 105 ? -12.659 -1.857 -1.975 1.00 96.19 105 ASN A C 1
ATOM 792 O O . ASN A 1 105 ? -12.288 -1.582 -0.835 1.00 96.19 105 ASN A O 1
ATOM 796 N N . SER A 1 106 ? -12.020 -2.766 -2.719 1.00 96.62 106 SER A N 1
ATOM 797 C CA . SER A 1 106 ? -10.796 -3.460 -2.288 1.00 96.62 106 SER A CA 1
ATOM 798 C C . SER A 1 106 ? -9.598 -2.515 -2.166 1.00 96.62 106 SER A C 1
ATOM 800 O O . SER A 1 106 ? -8.779 -2.663 -1.260 1.00 96.62 106 SER A O 1
ATOM 802 N N . ASP A 1 107 ? -9.520 -1.520 -3.044 1.00 97.56 107 ASP A N 1
ATOM 803 C CA . ASP A 1 107 ? -8.458 -0.517 -3.040 1.00 97.56 107 ASP A CA 1
ATOM 804 C C . ASP A 1 107 ? -8.663 0.474 -1.897 1.00 97.56 107 ASP A C 1
ATOM 806 O O . ASP A 1 107 ? -7.726 0.767 -1.164 1.00 97.56 107 ASP A O 1
ATOM 810 N N . LEU A 1 108 ? -9.907 0.908 -1.669 1.00 98.25 108 LEU A N 1
ATOM 811 C CA . LEU A 1 108 ? -10.294 1.713 -0.511 1.00 98.25 108 LEU A CA 1
ATOM 812 C C . LEU A 1 108 ? -10.016 0.974 0.799 1.00 98.25 108 LEU A C 1
ATOM 814 O O . LEU A 1 108 ? -9.617 1.596 1.782 1.00 98.25 108 LEU A O 1
ATOM 818 N N . PHE A 1 109 ? -10.201 -0.345 0.828 1.00 98.50 109 PHE A N 1
ATOM 819 C CA . PHE A 1 109 ? -9.859 -1.162 1.987 1.00 98.50 109 PHE A CA 1
ATOM 820 C C . PHE A 1 109 ? -8.352 -1.107 2.269 1.00 98.50 109 PHE A C 1
ATOM 822 O O . PHE A 1 109 ? -7.949 -0.762 3.381 1.00 98.50 109 PHE A O 1
ATOM 829 N N . ARG A 1 110 ? -7.523 -1.365 1.250 1.00 98.25 110 ARG A N 1
ATOM 830 C CA . ARG A 1 110 ? -6.059 -1.273 1.348 1.00 98.25 110 ARG A CA 1
ATOM 831 C C . ARG A 1 110 ? -5.596 0.142 1.719 1.00 98.25 110 ARG A C 1
ATOM 833 O O . ARG A 1 110 ? -4.771 0.299 2.614 1.00 98.25 110 ARG A O 1
ATOM 840 N N . TRP A 1 111 ? -6.180 1.167 1.105 1.00 98.75 111 TRP A N 1
ATOM 841 C CA . TRP A 1 111 ? -5.905 2.573 1.398 1.00 98.75 111 TRP A CA 1
ATOM 842 C C . TRP A 1 111 ? -6.206 2.927 2.860 1.00 98.75 111 TRP A C 1
ATOM 844 O O . TRP A 1 111 ? -5.395 3.586 3.503 1.00 98.75 111 TRP A O 1
ATOM 854 N N . ASN A 1 112 ? -7.320 2.445 3.428 1.00 98.81 112 ASN A N 1
ATOM 855 C CA . ASN A 1 112 ? -7.641 2.687 4.840 1.00 98.81 112 ASN A CA 1
ATOM 856 C C . ASN A 1 112 ? -6.658 1.982 5.787 1.00 98.81 112 ASN A C 1
ATOM 858 O O . ASN A 1 112 ? -6.340 2.529 6.840 1.00 98.81 112 ASN A O 1
ATOM 862 N N . ILE A 1 113 ? -6.141 0.804 5.420 1.00 98.75 113 ILE A N 1
ATOM 863 C CA . ILE A 1 113 ? -5.063 0.155 6.181 1.00 98.75 113 ILE A CA 1
ATOM 864 C C . ILE A 1 113 ? -3.799 1.016 6.147 1.00 98.75 113 ILE A C 1
ATOM 866 O O . ILE A 1 113 ? -3.218 1.272 7.200 1.00 98.75 113 ILE A O 1
ATOM 870 N N . ALA A 1 114 ? -3.385 1.480 4.965 1.00 98.69 114 ALA A N 1
ATOM 871 C CA . ALA A 1 114 ? -2.214 2.341 4.823 1.00 98.69 114 ALA A CA 1
ATOM 872 C C . ALA A 1 114 ? -2.371 3.642 5.631 1.00 98.69 114 ALA A C 1
ATOM 874 O O . ALA A 1 114 ? -1.457 4.023 6.360 1.00 98.69 114 ALA A O 1
ATOM 875 N N . LEU A 1 115 ? -3.558 4.263 5.586 1.00 98.88 115 LEU A N 1
ATOM 876 C CA . LEU A 1 115 ? -3.878 5.457 6.368 1.00 98.88 115 LEU A CA 1
ATOM 877 C C . LEU A 1 115 ? -3.793 5.203 7.878 1.00 98.88 115 LEU A C 1
ATOM 879 O O . LEU A 1 115 ? -3.198 5.998 8.598 1.00 98.88 115 LEU A O 1
ATOM 883 N N . ALA A 1 116 ? -4.368 4.101 8.364 1.00 98.62 116 ALA A N 1
ATOM 884 C CA . ALA A 1 116 ? -4.292 3.752 9.778 1.00 98.62 116 ALA A CA 1
ATOM 885 C C . ALA A 1 116 ? -2.838 3.523 10.223 1.00 98.62 116 ALA A C 1
ATOM 887 O O . ALA A 1 116 ? -2.436 4.029 11.265 1.00 98.62 116 ALA A O 1
ATOM 888 N N . LYS A 1 117 ? -2.025 2.827 9.418 1.00 98.50 117 LYS A N 1
ATOM 889 C CA . LYS A 1 117 ? -0.614 2.572 9.743 1.00 98.50 117 LYS A CA 1
ATOM 890 C C . LYS A 1 117 ? 0.223 3.851 9.792 1.00 98.50 117 LYS A C 1
ATOM 892 O O . LYS A 1 117 ? 0.989 4.025 10.733 1.00 98.50 117 LYS A O 1
ATOM 897 N N . VAL A 1 118 ? 0.081 4.754 8.819 1.00 98.62 118 VAL A N 1
ATOM 898 C CA . VAL A 1 118 ? 0.839 6.018 8.837 1.00 98.62 118 VAL A CA 1
ATOM 899 C C . VAL A 1 118 ? 0.375 6.936 9.971 1.00 98.62 118 VAL A C 1
ATOM 901 O O . VAL A 1 118 ? 1.199 7.568 10.624 1.00 98.62 118 VAL A O 1
ATOM 904 N N . ALA A 1 119 ? -0.927 6.958 10.270 1.00 98.25 119 ALA A N 1
ATOM 905 C CA . ALA A 1 119 ? -1.465 7.708 11.401 1.00 98.25 119 ALA A CA 1
ATOM 906 C C . ALA A 1 119 ? -0.941 7.180 12.746 1.00 98.25 119 ALA A C 1
ATOM 908 O O . ALA A 1 119 ? -0.653 7.975 13.636 1.00 98.25 119 ALA A O 1
ATOM 909 N N . GLU A 1 120 ? -0.751 5.862 12.881 1.00 97.50 120 GLU A N 1
ATOM 910 C CA . GLU A 1 120 ? -0.130 5.254 14.064 1.00 97.50 120 GLU A CA 1
ATOM 911 C C . GLU A 1 120 ? 1.312 5.747 14.249 1.00 97.50 120 GLU A C 1
ATOM 913 O O . GLU A 1 120 ? 1.684 6.126 15.359 1.00 97.50 120 GLU A O 1
ATOM 918 N N . GLN A 1 121 ? 2.097 5.839 13.166 1.00 97.69 121 GLN A N 1
ATOM 919 C CA . GLN A 1 121 ? 3.460 6.387 13.225 1.00 97.69 121 GLN A CA 1
ATOM 920 C C . GLN A 1 121 ? 3.495 7.873 13.614 1.00 97.69 121 GLN A C 1
ATOM 922 O O . GLN A 1 121 ? 4.419 8.317 14.292 1.00 97.69 121 GLN A O 1
ATOM 927 N N . LEU A 1 122 ? 2.472 8.635 13.218 1.00 96.69 122 LEU A N 1
ATOM 928 C CA . LEU A 1 122 ? 2.332 10.063 13.520 1.00 96.69 122 LEU A CA 1
ATOM 929 C C . LEU A 1 122 ? 1.637 10.343 14.868 1.00 96.69 122 LEU A C 1
ATOM 931 O O . LEU A 1 122 ? 1.509 11.502 15.259 1.00 96.69 122 LEU A O 1
ATOM 935 N N . GLY A 1 123 ? 1.180 9.310 15.584 1.00 96.50 123 GLY A N 1
ATOM 936 C CA . GLY A 1 123 ? 0.468 9.454 16.858 1.00 96.50 123 GLY A CA 1
ATOM 937 C C . GLY A 1 123 ? -0.969 9.984 16.742 1.00 96.50 123 GLY A C 1
ATOM 938 O O . GLY A 1 123 ? -1.539 10.422 17.742 1.00 96.50 123 GLY A O 1
ATOM 939 N N . ASP A 1 124 ? -1.580 9.936 15.556 1.00 97.56 124 ASP A N 1
ATOM 940 C CA . ASP A 1 124 ? -2.964 10.364 15.320 1.00 97.56 124 ASP A CA 1
ATOM 941 C C . ASP A 1 124 ? -3.950 9.211 15.583 1.00 97.56 124 ASP A C 1
ATOM 943 O O . ASP A 1 124 ? -4.455 8.545 14.672 1.00 97.56 124 ASP A O 1
ATOM 947 N N . ALA A 1 125 ? -4.232 8.973 16.866 1.00 97.94 125 ALA A N 1
ATOM 948 C CA . ALA A 1 125 ? -5.136 7.911 17.313 1.00 97.94 125 ALA A CA 1
ATOM 949 C C . ALA A 1 125 ? -6.573 8.058 16.770 1.00 97.94 125 ALA A C 1
ATOM 951 O O . ALA A 1 125 ? -7.263 7.055 16.557 1.00 97.94 125 ALA A O 1
ATOM 952 N N . GLU A 1 126 ? -7.035 9.286 16.511 1.00 98.19 126 GLU A N 1
ATOM 953 C CA . GLU A 1 126 ? -8.364 9.518 15.941 1.00 98.19 126 GLU A CA 1
ATOM 954 C C . GLU A 1 126 ? -8.431 8.982 14.508 1.00 98.19 126 GLU A C 1
ATOM 956 O O . GLU A 1 126 ? -9.349 8.224 14.160 1.00 98.19 126 GLU A O 1
ATOM 961 N N . THR A 1 127 ? -7.435 9.314 13.683 1.00 98.44 127 THR A N 1
ATOM 962 C CA . THR A 1 127 ? -7.359 8.808 12.310 1.00 98.44 127 THR A CA 1
ATOM 963 C C . THR A 1 127 ? -7.142 7.301 12.274 1.00 98.44 127 THR A C 1
ATOM 965 O O . THR A 1 127 ? -7.830 6.644 11.489 1.00 98.44 127 THR A O 1
ATOM 968 N N . VAL A 1 128 ? -6.295 6.736 13.145 1.00 98.69 128 VAL A N 1
ATOM 969 C CA . VAL A 1 128 ? -6.131 5.274 13.284 1.00 98.69 128 VAL A CA 1
ATOM 970 C C . VAL A 1 128 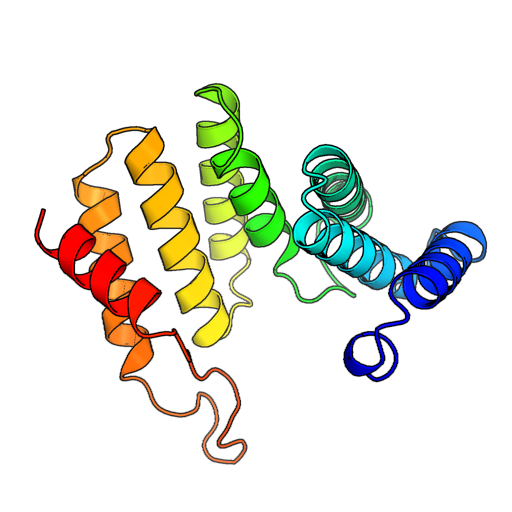? -7.490 4.604 13.477 1.00 98.69 128 VAL A C 1
ATOM 972 O O . VAL A 1 128 ? -7.888 3.737 12.695 1.00 98.69 128 VAL A O 1
ATOM 975 N N . SER A 1 129 ? -8.245 5.058 14.477 1.00 98.69 129 SER A N 1
ATOM 976 C CA . SER A 1 129 ? -9.524 4.459 14.847 1.00 98.69 129 SER A CA 1
ATOM 977 C C . SER A 1 129 ? -10.578 4.603 13.742 1.00 98.69 129 SER A C 1
ATOM 979 O O . SER A 1 129 ? -11.291 3.651 13.408 1.00 98.69 129 SER A O 1
ATOM 981 N N . ARG A 1 130 ? -10.667 5.782 13.115 1.00 98.62 130 ARG A N 1
ATOM 982 C CA . ARG A 1 130 ? -11.605 6.059 12.015 1.00 98.62 130 ARG A CA 1
ATOM 983 C C . ARG A 1 130 ? -11.295 5.240 10.760 1.00 98.62 130 ARG A C 1
ATOM 985 O O . ARG A 1 130 ? -12.211 4.654 10.173 1.00 98.62 130 ARG A O 1
ATOM 992 N N . ALA A 1 131 ? -10.030 5.195 10.350 1.00 98.69 131 ALA A N 1
ATOM 993 C CA . ALA A 1 131 ? -9.595 4.443 9.179 1.00 98.69 131 ALA A CA 1
ATOM 994 C C . ALA A 1 131 ? -9.788 2.934 9.398 1.00 98.69 131 ALA A C 1
ATOM 996 O O . ALA A 1 131 ? -10.348 2.254 8.537 1.00 98.69 131 ALA A O 1
ATOM 997 N N . ALA A 1 132 ? -9.464 2.423 10.592 1.00 98.75 132 ALA A N 1
ATOM 998 C CA . ALA A 1 132 ? -9.665 1.018 10.934 1.00 98.75 132 ALA A CA 1
ATOM 999 C C . ALA A 1 132 ? -11.146 0.598 10.895 1.00 98.75 132 ALA A C 1
ATOM 1001 O O . ALA A 1 132 ? -11.494 -0.420 10.292 1.00 98.75 132 ALA A O 1
ATOM 1002 N N . ARG A 1 133 ? -12.053 1.415 11.455 1.00 98.75 133 ARG A N 1
ATOM 1003 C CA . ARG A 1 133 ? -13.509 1.176 11.368 1.00 98.75 133 ARG A CA 1
ATOM 1004 C C . ARG A 1 133 ? -14.013 1.168 9.926 1.00 98.75 133 ARG A C 1
ATOM 1006 O O . ARG A 1 133 ? -14.877 0.363 9.583 1.00 98.75 133 ARG A O 1
ATOM 1013 N N . THR A 1 134 ? -13.473 2.049 9.086 1.00 98.44 134 THR A N 1
ATOM 1014 C CA . THR A 1 134 ? -13.836 2.126 7.665 1.00 98.44 134 THR A CA 1
ATOM 1015 C C . THR A 1 134 ? -13.340 0.897 6.903 1.00 98.44 134 THR A C 1
ATOM 1017 O O . THR A 1 134 ? -14.102 0.296 6.151 1.00 98.44 134 THR A O 1
ATOM 1020 N N . ALA A 1 135 ? -12.111 0.440 7.151 1.00 98.44 135 ALA A N 1
ATOM 1021 C CA . ALA A 1 135 ? -11.615 -0.813 6.586 1.00 98.44 135 ALA A CA 1
ATOM 1022 C C . ALA A 1 135 ? -12.488 -2.013 7.010 1.00 98.44 135 ALA A C 1
ATOM 1024 O O . ALA A 1 135 ? -12.897 -2.805 6.165 1.00 98.44 135 ALA A O 1
ATOM 1025 N N . LEU A 1 136 ? -12.859 -2.116 8.292 1.00 98.50 136 LEU A N 1
ATOM 1026 C CA . LEU A 1 136 ? -13.749 -3.179 8.787 1.00 98.50 136 LEU A CA 1
ATOM 1027 C C . LEU A 1 136 ? -15.158 -3.134 8.187 1.00 98.50 136 LEU A C 1
ATOM 1029 O O . LEU A 1 136 ? -15.807 -4.173 8.086 1.00 98.50 136 LEU A O 1
ATOM 1033 N N . SER A 1 137 ? -15.673 -1.961 7.814 1.00 98.06 137 SER A N 1
ATOM 1034 C CA . SER A 1 137 ? -16.978 -1.881 7.154 1.00 98.06 137 SER A CA 1
ATOM 1035 C C . SER A 1 137 ? -16.901 -2.395 5.714 1.00 98.06 137 SER A C 1
ATOM 1037 O O . SER A 1 137 ? -17.800 -3.116 5.282 1.00 98.06 137 SER A O 1
ATOM 1039 N N . LEU A 1 138 ? -15.796 -2.124 5.010 1.00 97.69 138 LEU A N 1
ATOM 1040 C CA . LEU A 1 138 ? -15.559 -2.571 3.635 1.00 97.69 138 LEU A CA 1
ATOM 1041 C C . LEU A 1 138 ? -15.455 -4.098 3.500 1.00 97.69 138 LEU A C 1
ATOM 1043 O O . LEU A 1 138 ? -15.830 -4.629 2.459 1.00 97.69 138 LEU A O 1
ATOM 1047 N N . THR A 1 139 ? -15.045 -4.828 4.545 1.00 96.06 139 THR A N 1
ATOM 1048 C CA . THR A 1 139 ? -15.041 -6.311 4.531 1.00 96.06 139 THR A CA 1
ATOM 1049 C C . THR A 1 139 ? -16.443 -6.919 4.492 1.00 96.06 139 THR A C 1
ATOM 1051 O O . THR A 1 139 ? -16.612 -8.075 4.108 1.00 96.06 139 THR A O 1
ATOM 1054 N N . LYS A 1 140 ? -17.461 -6.143 4.881 1.00 94.62 140 LYS A N 1
ATOM 1055 C CA . LYS A 1 140 ? -18.873 -6.553 4.888 1.00 94.62 140 LYS A CA 1
ATOM 1056 C C . LYS A 1 140 ? -19.588 -6.175 3.593 1.00 94.62 140 LYS A C 1
ATOM 1058 O O . LYS A 1 140 ? -20.735 -6.574 3.392 1.00 94.62 140 LYS A O 1
ATOM 1063 N N . VAL A 1 141 ? -18.943 -5.388 2.732 1.00 93.25 141 VAL A N 1
ATOM 1064 C CA . VAL A 1 141 ? -19.512 -4.963 1.455 1.00 93.25 141 VAL A CA 1
ATOM 1065 C C . VAL A 1 141 ? -19.360 -6.097 0.443 1.00 93.25 141 VAL A C 1
ATOM 1067 O O . VAL A 1 141 ? -18.288 -6.674 0.277 1.00 93.25 141 VAL A O 1
ATOM 1070 N N . GLY A 1 142 ? -20.465 -6.428 -0.227 1.00 89.62 142 GLY A N 1
ATOM 1071 C CA . GLY A 1 142 ? -20.484 -7.413 -1.304 1.00 89.62 142 GLY A CA 1
ATOM 1072 C C . GLY A 1 142 ? -19.757 -6.938 -2.573 1.00 89.62 142 GLY A C 1
ATOM 1073 O O . GLY A 1 142 ? -19.105 -5.892 -2.577 1.00 89.62 142 GLY A O 1
ATOM 1074 N N . PRO A 1 143 ? -19.869 -7.691 -3.679 1.00 91.94 143 PRO A N 1
ATOM 1075 C CA . PRO A 1 143 ? -19.178 -7.362 -4.922 1.00 91.94 143 PRO A CA 1
ATOM 1076 C C . PRO A 1 143 ? -19.556 -5.965 -5.419 1.00 91.94 143 PRO A C 1
ATOM 1078 O O . PRO A 1 143 ? -20.734 -5.606 -5.415 1.00 91.94 143 PRO A O 1
ATOM 1081 N N . GLN A 1 144 ? -18.571 -5.200 -5.896 1.00 92.44 144 GLN A N 1
ATOM 1082 C CA . GLN A 1 144 ? -18.791 -3.843 -6.417 1.00 92.44 144 GLN A CA 1
ATOM 1083 C C . GLN A 1 144 ? -19.794 -3.845 -7.577 1.00 92.44 144 GLN A C 1
ATOM 1085 O O . GLN A 1 144 ? -20.607 -2.932 -7.718 1.00 92.44 144 GLN A O 1
ATOM 1090 N N . PHE A 1 145 ? -19.731 -4.886 -8.413 1.00 90.69 145 PHE A N 1
ATOM 1091 C CA . PHE A 1 145 ? -20.561 -5.023 -9.599 1.00 90.69 145 PHE A CA 1
ATOM 1092 C C . PHE A 1 145 ? -21.373 -6.321 -9.537 1.00 90.69 145 PHE A C 1
ATOM 1094 O O . PHE A 1 145 ? -20.781 -7.401 -9.467 1.00 90.69 145 PHE A O 1
ATOM 1101 N N . PRO A 1 146 ? -22.713 -6.265 -9.667 1.00 87.69 146 PRO A N 1
ATOM 1102 C CA . PRO A 1 146 ? -23.573 -7.447 -9.547 1.00 87.69 146 PRO A CA 1
ATOM 1103 C C . PRO A 1 146 ? -23.236 -8.597 -10.509 1.00 87.69 146 PRO A C 1
ATOM 1105 O O . PRO A 1 146 ? -23.488 -9.756 -10.201 1.00 87.69 146 PRO A O 1
ATOM 1108 N N . ARG A 1 147 ? -22.668 -8.288 -11.684 1.00 93.12 147 ARG A N 1
ATOM 1109 C CA . ARG A 1 147 ? -22.291 -9.275 -12.715 1.00 93.12 147 ARG A CA 1
ATOM 1110 C C . ARG A 1 147 ? -20.855 -9.792 -12.586 1.00 93.12 147 ARG A C 1
ATOM 1112 O O . ARG A 1 147 ? -20.478 -10.701 -13.319 1.00 93.12 147 ARG A O 1
ATOM 1119 N N . HIS A 1 148 ? -20.067 -9.234 -11.670 1.00 89.69 148 HIS A N 1
ATOM 1120 C CA . HIS A 1 148 ? -18.678 -9.618 -11.438 1.00 89.69 148 HIS A CA 1
ATOM 1121 C C . HIS A 1 148 ? -18.487 -9.926 -9.949 1.00 89.69 148 HIS A C 1
ATOM 1123 O O . HIS A 1 148 ? -18.041 -9.066 -9.188 1.00 89.69 148 HIS A O 1
ATOM 1129 N N . PRO A 1 149 ? -18.828 -11.154 -9.515 1.00 90.44 149 PRO A N 1
ATOM 1130 C CA . PRO A 1 149 ? -18.998 -11.497 -8.103 1.00 90.44 149 PRO A CA 1
ATOM 1131 C C . PRO A 1 149 ? -17.703 -11.473 -7.284 1.00 90.44 149 PRO A C 1
ATOM 1133 O O . PRO A 1 149 ? -17.746 -11.655 -6.075 1.00 90.44 149 PRO A O 1
ATOM 1136 N N . THR A 1 150 ? -16.546 -11.281 -7.912 1.00 91.12 150 THR A N 1
ATOM 1137 C CA . THR A 1 150 ? -15.247 -11.217 -7.232 1.00 91.12 150 THR A CA 1
ATOM 1138 C C . THR A 1 150 ? -14.648 -9.815 -7.194 1.00 91.12 150 THR A C 1
ATOM 1140 O O . THR A 1 150 ? -13.705 -9.589 -6.440 1.00 91.12 150 THR A O 1
ATOM 1143 N N . VAL A 1 151 ? -15.169 -8.876 -7.988 1.00 91.62 151 VAL A N 1
ATOM 1144 C CA . VAL A 1 151 ? -14.545 -7.563 -8.191 1.00 91.62 151 VAL A CA 1
ATOM 1145 C C . VAL A 1 151 ? -14.849 -6.629 -7.022 1.00 91.62 151 VAL A C 1
ATOM 1147 O O . VAL A 1 151 ? -15.998 -6.504 -6.592 1.00 91.62 151 VAL A O 1
ATOM 1150 N N . GLY A 1 152 ? -13.804 -5.964 -6.523 1.00 92.44 152 GLY A N 1
ATOM 1151 C CA . GLY A 1 152 ? -13.874 -5.008 -5.417 1.00 92.44 152 GLY A CA 1
ATOM 1152 C C . GLY A 1 152 ? -14.046 -5.639 -4.032 1.00 92.44 152 GLY A C 1
ATOM 1153 O O . GLY A 1 152 ? -14.233 -4.914 -3.063 1.00 92.44 152 GLY A O 1
ATOM 1154 N N . LEU A 1 153 ? -13.992 -6.967 -3.900 1.00 95.44 153 LEU A N 1
ATOM 1155 C CA . LEU A 1 153 ? -14.110 -7.615 -2.593 1.00 95.44 153 LEU A CA 1
ATOM 1156 C C . LEU A 1 153 ? -12.831 -7.443 -1.766 1.00 95.44 153 LEU A C 1
ATOM 1158 O O . LEU A 1 153 ? -11.766 -7.917 -2.162 1.00 95.44 153 LEU A O 1
ATOM 1162 N N . ALA A 1 154 ? -12.952 -6.850 -0.580 1.00 95.06 154 ALA A N 1
ATOM 1163 C CA . ALA A 1 154 ? -11.902 -6.892 0.430 1.00 95.06 154 ALA A CA 1
ATOM 1164 C C . ALA A 1 154 ? -11.821 -8.301 1.042 1.00 95.06 154 ALA A C 1
ATOM 1166 O O . ALA A 1 154 ? -12.819 -8.835 1.527 1.00 95.06 154 ALA A O 1
ATOM 1167 N N . ARG A 1 155 ? -10.634 -8.917 1.013 1.00 93.56 155 ARG A N 1
ATOM 1168 C CA . ARG A 1 155 ? -10.393 -10.276 1.531 1.00 93.56 155 ARG A CA 1
ATOM 1169 C C . ARG A 1 155 ? -9.199 -10.299 2.493 1.00 93.56 155 ARG A C 1
ATOM 1171 O O . ARG A 1 155 ? -8.159 -10.848 2.135 1.00 93.56 155 ARG A O 1
ATOM 1178 N N . PRO A 1 156 ? -9.303 -9.662 3.671 1.00 95.75 156 PRO A N 1
ATOM 1179 C CA . PRO A 1 156 ? -8.230 -9.714 4.654 1.00 95.75 156 PRO A CA 1
ATOM 1180 C C . PRO A 1 156 ? -8.079 -11.103 5.271 1.00 95.75 156 PRO A C 1
ATOM 1182 O O . PRO A 1 156 ? -9.049 -11.854 5.392 1.00 95.75 156 PRO A O 1
ATOM 1185 N N . ASP A 1 157 ? -6.865 -11.407 5.718 1.00 96.44 157 ASP A N 1
ATOM 1186 C CA . ASP A 1 157 ? -6.615 -12.529 6.615 1.00 96.44 157 ASP A CA 1
ATOM 1187 C C . ASP A 1 157 ? -7.066 -12.219 8.056 1.00 96.44 157 ASP A C 1
ATOM 1189 O O . ASP A 1 157 ? -7.392 -11.084 8.422 1.00 96.44 157 ASP A O 1
ATOM 1193 N N . ALA A 1 158 ? -7.094 -13.255 8.897 1.00 96.75 158 ALA A N 1
ATOM 1194 C CA . ALA A 1 158 ? -7.529 -13.131 10.286 1.00 96.75 158 ALA A CA 1
ATOM 1195 C C . ALA A 1 158 ? -6.636 -12.186 11.113 1.00 96.75 158 ALA A C 1
ATOM 1197 O O . ALA A 1 158 ? -7.134 -11.511 12.013 1.00 96.75 158 ALA A O 1
ATOM 1198 N N . ALA A 1 159 ? -5.338 -12.109 10.801 1.00 97.38 159 ALA A N 1
ATOM 1199 C CA . ALA A 1 159 ? -4.399 -11.239 11.508 1.00 97.38 159 ALA A CA 1
ATOM 1200 C C . ALA A 1 159 ? -4.693 -9.757 11.230 1.00 97.38 159 ALA A C 1
ATOM 1202 O O . ALA A 1 159 ? -4.725 -8.943 12.152 1.00 97.38 159 ALA A O 1
ATOM 1203 N N . THR A 1 160 ? -4.987 -9.426 9.974 1.00 97.62 160 THR A N 1
ATOM 1204 C CA . THR A 1 160 ? -5.383 -8.088 9.537 1.00 97.62 160 THR A CA 1
ATOM 1205 C C . THR A 1 160 ? -6.693 -7.669 10.195 1.00 97.62 160 THR A C 1
ATOM 1207 O O . THR A 1 160 ? -6.791 -6.547 10.689 1.00 97.62 160 THR A O 1
ATOM 1210 N N . VAL A 1 161 ? -7.688 -8.563 10.262 1.00 97.81 161 VAL A N 1
ATOM 1211 C CA . VAL A 1 161 ? -8.959 -8.281 10.954 1.00 97.81 161 VAL A CA 1
ATOM 1212 C C . VAL A 1 161 ? -8.728 -8.017 12.443 1.00 97.81 161 VAL A C 1
ATOM 1214 O O . VAL A 1 161 ? -9.191 -6.997 12.946 1.00 97.81 161 VAL A O 1
ATOM 1217 N N . A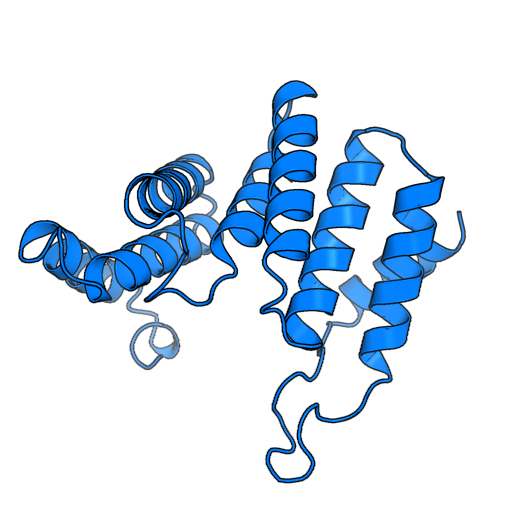LA A 1 162 ? -7.962 -8.868 13.130 1.00 97.94 162 ALA A N 1
ATOM 1218 C CA . ALA A 1 162 ? -7.676 -8.696 14.554 1.00 97.94 162 ALA A CA 1
ATOM 1219 C C . ALA A 1 162 ? -6.927 -7.383 14.852 1.00 97.94 162 ALA A C 1
ATOM 1221 O O . ALA A 1 162 ? -7.238 -6.688 15.822 1.00 97.94 162 ALA A O 1
ATOM 1222 N N . TRP A 1 163 ? -5.960 -7.011 14.006 1.00 98.12 163 TRP A N 1
ATOM 1223 C CA . TRP A 1 163 ? -5.271 -5.724 14.122 1.00 98.12 163 TRP A CA 1
ATOM 1224 C C . TRP A 1 163 ? -6.234 -4.546 13.925 1.00 98.12 163 TRP A C 1
ATOM 1226 O O . TRP A 1 163 ? -6.237 -3.623 14.740 1.00 98.12 163 TRP A O 1
ATOM 1236 N N . LEU A 1 164 ? -7.097 -4.599 12.905 1.00 98.31 164 LEU A N 1
ATOM 1237 C CA . LEU A 1 164 ? -8.095 -3.560 12.646 1.00 98.31 164 LEU A CA 1
ATOM 1238 C C . LEU A 1 164 ? -9.095 -3.406 13.800 1.00 98.31 164 LEU A C 1
ATOM 1240 O O . LEU A 1 164 ? -9.443 -2.284 14.154 1.00 98.31 164 LEU A O 1
ATOM 1244 N N . GLU A 1 165 ? -9.558 -4.504 14.399 1.00 98.31 165 GLU A N 1
ATOM 1245 C CA . GLU A 1 165 ? -10.471 -4.468 15.550 1.00 98.31 165 GLU A CA 1
ATOM 1246 C C . GLU A 1 165 ? -9.828 -3.785 16.759 1.00 98.31 165 GLU A C 1
ATOM 1248 O O . GLU A 1 165 ? -10.458 -2.937 17.394 1.00 98.31 165 GLU A O 1
ATOM 1253 N N . LYS A 1 166 ? -8.553 -4.088 17.033 1.00 97.88 166 LYS A N 1
ATOM 1254 C CA . LYS A 1 166 ? -7.783 -3.414 18.082 1.00 97.88 166 LYS A CA 1
ATOM 1255 C C . LYS A 1 166 ? -7.616 -1.922 17.780 1.00 97.88 166 LYS A C 1
ATOM 1257 O O . LYS A 1 166 ? -7.907 -1.097 18.639 1.00 97.88 166 LYS A O 1
ATOM 1262 N N . ALA A 1 167 ? -7.195 -1.572 16.565 1.00 97.44 167 ALA A N 1
ATOM 1263 C CA . ALA A 1 167 ? -7.010 -0.182 16.143 1.00 97.44 167 ALA A CA 1
ATOM 1264 C C . ALA A 1 167 ? -8.324 0.624 16.190 1.00 97.44 167 ALA A C 1
ATOM 1266 O O . ALA A 1 167 ? -8.341 1.796 16.560 1.00 97.44 167 ALA A O 1
ATOM 1267 N N . ALA A 1 168 ? -9.453 -0.011 15.869 1.00 96.81 168 ALA A N 1
ATOM 1268 C CA . ALA A 1 168 ? -10.777 0.596 15.931 1.00 96.81 168 ALA A CA 1
ATOM 1269 C C . ALA A 1 168 ? -11.280 0.845 17.365 1.00 96.81 168 ALA A C 1
ATOM 1271 O O . ALA A 1 168 ? -12.189 1.662 17.543 1.00 96.81 168 ALA A O 1
ATOM 1272 N N . ALA A 1 169 ? -10.741 0.160 18.377 1.00 92.69 169 ALA A N 1
ATOM 1273 C CA . ALA A 1 169 ? -11.170 0.312 19.767 1.00 92.69 169 ALA A CA 1
ATOM 1274 C C . ALA A 1 169 ? -10.626 1.591 20.432 1.00 92.69 169 ALA A C 1
ATOM 1276 O O . ALA A 1 169 ? -11.341 2.168 21.252 1.00 92.69 169 ALA A O 1
ATOM 1277 N N . GLY A 1 170 ? -9.458 2.077 19.990 1.00 77.94 170 GLY A N 1
ATOM 1278 C CA . GLY A 1 170 ? -8.752 3.209 20.607 1.00 77.94 170 GLY A CA 1
ATOM 1279 C C . GLY A 1 170 ? -7.868 2.779 21.769 1.00 77.94 170 GLY A C 1
ATOM 1280 O O . GLY A 1 170 ? -8.359 2.030 22.642 1.00 77.94 170 GLY A O 1
#

Radius of gyration: 16.64 Å; chains: 1; bounding box: 38×34×46 Å